Protein AF-A0A2A4JMI0-F1 (afdb_monomer_lite)

Sequence (71 aa):
MSVAVRAALLCACALLLQQASAELRGRCPAQESACPARATPCSTDDECGEKICCSTTCGRACVDPLFTGKL

Organism: Heliothis virescens (NCBI:txid7102)

pLDDT: mean 71.66, std 13.5, range [40.72, 90.88]

Structure (mmCIF, N/CA/C/O backbone):
data_AF-A0A2A4JMI0-F1
#
_entry.id   AF-A0A2A4JMI0-F1
#
loop_
_atom_site.group_PDB
_atom_site.id
_atom_site.type_symbol
_atom_site.label_atom_id
_atom_site.label_alt_id
_atom_site.label_comp_id
_atom_site.label_asym_id
_atom_site.label_entity_id
_atom_site.label_seq_id
_atom_site.pdbx_PDB_ins_code
_atom_site.Cartn_x
_atom_site.Cartn_y
_atom_site.Cartn_z
_atom_site.occupancy
_atom_site.B_iso_or_equiv
_atom_site.auth_seq_id
_atom_site.auth_comp_id
_atom_site.auth_asym_id
_atom_site.auth_atom_id
_atom_site.pdbx_PDB_model_num
ATOM 1 N N . MET A 1 1 ? 15.380 7.647 -42.478 1.00 58.34 1 MET A N 1
ATOM 2 C CA . MET A 1 1 ? 15.519 7.436 -41.018 1.00 58.34 1 MET A CA 1
ATOM 3 C C . MET A 1 1 ? 16.523 6.318 -40.793 1.00 58.34 1 MET A C 1
ATOM 5 O O . MET A 1 1 ? 16.225 5.185 -41.151 1.00 58.34 1 MET A O 1
ATOM 9 N N . SER A 1 2 ? 17.719 6.634 -40.302 1.00 83.12 2 SER A N 1
ATOM 10 C CA . SER A 1 2 ? 18.810 5.664 -40.151 1.00 83.12 2 SER A CA 1
ATOM 11 C C . SER A 1 2 ? 18.452 4.561 -39.149 1.00 83.12 2 SER A C 1
ATOM 13 O O . SER A 1 2 ? 17.704 4.803 -38.202 1.00 83.12 2 SER A O 1
ATOM 15 N N . VAL A 1 3 ? 19.002 3.359 -39.334 1.00 85.06 3 VAL A N 1
ATOM 16 C CA . VAL A 1 3 ? 18.783 2.193 -38.450 1.00 85.06 3 VAL A CA 1
ATOM 17 C C . VAL A 1 3 ? 19.060 2.539 -36.980 1.00 85.06 3 VAL A C 1
ATOM 19 O O . VAL A 1 3 ? 18.291 2.159 -36.102 1.00 85.06 3 VAL A O 1
ATOM 22 N N . ALA A 1 4 ? 20.075 3.370 -36.729 1.00 84.56 4 ALA A N 1
ATOM 23 C CA . ALA A 1 4 ? 20.410 3.883 -35.401 1.00 84.56 4 ALA A CA 1
ATOM 24 C C . ALA A 1 4 ? 19.272 4.694 -34.747 1.00 84.56 4 ALA A C 1
ATOM 26 O O . ALA A 1 4 ? 19.026 4.557 -33.554 1.00 84.56 4 ALA A O 1
ATOM 27 N N . VAL A 1 5 ? 18.534 5.494 -35.527 1.00 86.31 5 VAL A N 1
ATOM 28 C CA . VAL A 1 5 ? 17.412 6.310 -35.022 1.00 86.31 5 VAL A CA 1
ATOM 29 C C . VAL A 1 5 ? 16.247 5.415 -34.607 1.00 86.31 5 VAL A C 1
ATOM 31 O O . VAL A 1 5 ? 15.633 5.635 -33.568 1.00 86.31 5 VAL A O 1
ATOM 34 N N . ARG A 1 6 ? 15.966 4.368 -35.394 1.00 83.94 6 ARG A N 1
ATOM 35 C CA . ARG A 1 6 ? 14.925 3.384 -35.065 1.00 83.94 6 ARG A CA 1
ATOM 36 C C . ARG A 1 6 ? 15.284 2.595 -33.807 1.00 83.94 6 ARG A C 1
ATOM 38 O O . ARG A 1 6 ? 14.434 2.442 -32.940 1.00 83.94 6 ARG A O 1
ATOM 45 N N . ALA A 1 7 ? 16.536 2.156 -33.682 1.00 88.94 7 ALA A N 1
ATOM 46 C CA . ALA A 1 7 ? 17.013 1.456 -32.493 1.00 88.94 7 ALA A CA 1
ATOM 47 C C . ALA A 1 7 ? 16.914 2.330 -31.230 1.00 88.94 7 ALA A C 1
ATOM 49 O O . ALA A 1 7 ? 16.411 1.874 -30.207 1.00 88.94 7 ALA A O 1
ATOM 50 N N . ALA A 1 8 ? 17.307 3.605 -31.317 1.00 90.88 8 ALA A N 1
ATOM 51 C CA . ALA A 1 8 ? 17.215 4.542 -30.198 1.00 90.88 8 ALA A CA 1
ATOM 52 C C . ALA A 1 8 ? 15.764 4.774 -29.734 1.00 90.88 8 ALA A C 1
ATOM 54 O O . ALA A 1 8 ? 15.494 4.762 -28.535 1.00 90.88 8 ALA A O 1
ATOM 55 N N . LEU A 1 9 ? 14.822 4.925 -30.674 1.00 90.44 9 LEU A N 1
ATOM 56 C CA . LEU A 1 9 ? 13.395 5.092 -30.369 1.00 90.44 9 LEU A CA 1
ATOM 57 C C . LEU A 1 9 ? 12.799 3.862 -29.672 1.00 90.44 9 LEU A C 1
ATOM 59 O O . LEU A 1 9 ? 12.044 4.005 -28.711 1.00 90.44 9 LEU A O 1
ATOM 63 N N . LEU A 1 10 ? 13.154 2.659 -30.133 1.00 90.62 10 LEU A N 1
ATOM 64 C CA . LEU A 1 10 ? 12.688 1.408 -29.530 1.00 90.62 10 LEU A CA 1
ATOM 65 C C . LEU A 1 10 ? 13.234 1.227 -28.108 1.00 90.62 10 LEU A C 1
ATOM 67 O O . LEU A 1 10 ? 12.466 0.902 -27.204 1.00 90.62 10 LEU A O 1
ATOM 71 N N . CYS A 1 11 ? 14.523 1.503 -27.888 1.00 90.31 11 CYS A N 1
ATOM 72 C CA . CYS A 1 11 ? 15.116 1.467 -26.550 1.00 90.31 11 CYS A CA 1
ATOM 73 C C . CYS A 1 11 ? 14.446 2.467 -25.600 1.00 90.31 11 CYS A C 1
ATOM 75 O O . CYS A 1 11 ? 14.106 2.106 -24.476 1.00 90.31 11 CYS A O 1
ATOM 77 N N . ALA A 1 12 ? 14.205 3.701 -26.054 1.00 88.94 12 ALA A N 1
ATOM 78 C CA . ALA A 1 12 ? 13.519 4.711 -25.251 1.00 88.94 12 ALA A CA 1
ATOM 79 C C . ALA A 1 12 ? 12.091 4.276 -24.872 1.00 88.94 12 ALA A C 1
ATOM 81 O O . ALA A 1 12 ? 11.701 4.417 -23.717 1.00 88.94 12 ALA A O 1
ATOM 82 N N . CYS A 1 13 ? 11.333 3.682 -25.803 1.00 87.12 13 CYS A N 1
ATOM 83 C CA . CYS A 1 13 ? 10.012 3.117 -25.504 1.00 87.12 13 CYS A CA 1
ATOM 84 C C . CYS A 1 13 ? 10.071 1.999 -24.457 1.00 87.12 13 CYS A C 1
ATOM 86 O O . CYS A 1 13 ? 9.256 1.990 -23.538 1.00 87.12 13 CYS A O 1
ATOM 88 N N . ALA A 1 14 ? 11.029 1.075 -24.566 1.00 85.88 14 ALA A N 1
ATOM 89 C CA . ALA A 1 14 ? 11.180 -0.015 -23.603 1.00 85.88 14 ALA A CA 1
ATOM 90 C C . ALA A 1 14 ? 11.473 0.511 -22.184 1.00 85.88 14 ALA A C 1
ATOM 92 O O . ALA A 1 14 ? 10.819 0.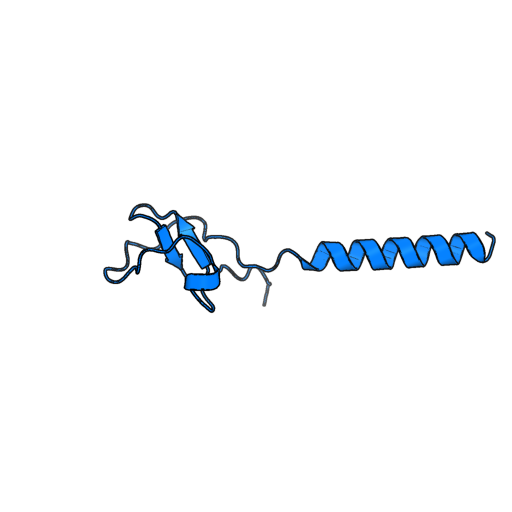100 -21.228 1.00 85.88 14 ALA A O 1
ATOM 93 N N . LEU A 1 15 ? 12.378 1.488 -22.062 1.00 82.62 15 LEU A N 1
ATOM 94 C CA . LEU A 1 15 ? 12.703 2.148 -20.792 1.00 82.62 15 LEU A CA 1
ATOM 95 C C . LEU A 1 15 ? 11.490 2.855 -20.168 1.00 82.62 15 LEU A C 1
ATOM 97 O O . LEU A 1 15 ? 11.272 2.753 -18.961 1.00 82.62 15 LEU A O 1
ATOM 101 N N . LEU A 1 16 ? 10.675 3.536 -20.979 1.00 79.75 16 LEU A N 1
ATOM 102 C CA . LEU A 1 16 ? 9.451 4.200 -20.516 1.00 79.75 16 LEU A CA 1
ATOM 103 C C . LEU A 1 16 ? 8.409 3.192 -20.005 1.00 79.75 16 LEU A C 1
ATOM 105 O O . LEU A 1 16 ? 7.799 3.411 -18.959 1.00 79.75 16 LEU A O 1
ATOM 109 N N . LEU A 1 17 ? 8.239 2.063 -20.700 1.00 75.38 17 LEU A N 1
ATOM 110 C CA . LEU A 1 17 ? 7.322 0.992 -20.289 1.00 75.38 17 LEU A CA 1
ATOM 111 C C . LEU A 1 17 ? 7.753 0.331 -18.969 1.00 75.38 17 LEU A C 1
ATOM 113 O O . LEU A 1 17 ? 6.904 -0.008 -18.144 1.00 75.38 17 LEU A O 1
ATOM 117 N N . GLN A 1 18 ? 9.061 0.197 -18.728 1.00 70.50 18 GLN A N 1
ATOM 118 C CA . GLN A 1 18 ? 9.585 -0.328 -17.461 1.00 70.50 18 GLN A CA 1
ATOM 119 C C . GLN A 1 18 ? 9.281 0.595 -16.269 1.00 70.50 18 GLN A C 1
ATOM 121 O O . GLN A 1 18 ? 9.018 0.105 -15.175 1.00 70.50 18 GLN A O 1
ATOM 126 N N . GLN A 1 19 ? 9.276 1.917 -16.468 1.00 62.28 19 GLN A N 1
ATOM 127 C CA . GLN A 1 19 ? 8.962 2.895 -15.416 1.00 62.28 19 GLN A CA 1
ATOM 128 C C . GLN A 1 19 ? 7.454 2.981 -15.123 1.00 62.28 19 GLN A C 1
ATOM 130 O O . GLN A 1 19 ? 7.057 3.228 -13.988 1.00 62.28 19 GLN A O 1
ATOM 135 N N . ALA A 1 20 ? 6.605 2.722 -16.122 1.00 60.06 20 ALA A N 1
ATOM 136 C CA . ALA A 1 20 ? 5.148 2.747 -15.969 1.00 60.06 20 ALA A CA 1
ATOM 137 C C . ALA A 1 20 ? 4.586 1.585 -15.122 1.00 60.06 20 ALA A C 1
ATOM 139 O O . ALA A 1 20 ? 3.436 1.634 -14.697 1.00 60.06 20 ALA A O 1
ATOM 140 N N . SER A 1 21 ? 5.387 0.548 -14.848 1.00 56.25 21 SER A N 1
ATOM 141 C CA . SER A 1 21 ? 4.964 -0.632 -14.075 1.00 56.25 21 SER A CA 1
ATOM 142 C C . SER A 1 21 ? 5.052 -0.444 -12.552 1.00 56.25 21 SER A C 1
ATOM 144 O O . SER A 1 21 ? 4.692 -1.348 -11.802 1.00 56.25 21 SER A O 1
ATOM 146 N N . ALA A 1 22 ? 5.521 0.714 -12.073 1.00 52.00 22 ALA A N 1
ATOM 147 C CA . ALA A 1 22 ? 5.725 0.965 -10.644 1.00 52.00 22 ALA A CA 1
ATOM 148 C C . ALA A 1 22 ? 4.442 1.318 -9.866 1.00 52.00 22 ALA A C 1
ATOM 150 O O . ALA A 1 22 ? 4.486 1.405 -8.641 1.00 52.00 22 ALA A O 1
ATOM 151 N N . GLU A 1 23 ? 3.297 1.494 -10.532 1.00 49.12 23 GLU A N 1
ATOM 152 C CA . GLU A 1 23 ? 2.107 2.070 -9.896 1.00 49.12 23 GLU A CA 1
ATOM 153 C C . GLU A 1 23 ? 0.893 1.133 -9.894 1.00 49.12 23 GLU A C 1
ATOM 155 O O . GLU A 1 23 ? -0.219 1.512 -10.249 1.00 49.12 23 GLU A O 1
ATOM 160 N N . LEU A 1 24 ? 1.099 -0.113 -9.463 1.00 51.00 24 LEU A N 1
ATOM 161 C CA . LEU A 1 24 ? 0.006 -0.944 -8.942 1.00 51.00 24 LEU A CA 1
ATOM 162 C C . LEU A 1 24 ? 0.276 -1.454 -7.521 1.00 51.00 24 LEU A C 1
ATOM 164 O O . LEU A 1 24 ? -0.359 -2.402 -7.066 1.00 51.00 24 LEU A O 1
ATOM 168 N N . ARG A 1 25 ? 1.191 -0.816 -6.780 1.00 53.31 25 ARG A N 1
ATOM 169 C CA . ARG A 1 25 ? 1.120 -0.895 -5.318 1.00 53.31 25 ARG A CA 1
ATOM 170 C C . ARG A 1 25 ? -0.117 -0.113 -4.911 1.00 53.31 25 ARG A C 1
ATOM 172 O O . ARG A 1 25 ? -0.213 1.079 -5.198 1.00 53.31 25 ARG A O 1
ATOM 179 N N . GLY A 1 26 ? -1.099 -0.835 -4.377 1.00 58.62 26 GLY A N 1
ATOM 180 C CA . GLY A 1 26 ? -2.426 -0.300 -4.124 1.00 58.62 26 GLY A CA 1
ATOM 181 C C . GLY A 1 26 ? -2.357 1.025 -3.387 1.00 58.62 26 GLY A C 1
ATOM 182 O O . GLY A 1 26 ? -1.601 1.192 -2.434 1.00 58.62 26 GLY A O 1
ATOM 183 N N . ARG A 1 27 ? -3.126 1.997 -3.869 1.00 68.88 27 ARG A N 1
ATOM 184 C CA . ARG A 1 27 ? -3.258 3.266 -3.165 1.00 68.88 27 ARG A CA 1
ATOM 185 C C . ARG A 1 27 ? -4.165 3.064 -1.961 1.00 68.88 27 ARG A C 1
ATOM 187 O O . ARG A 1 27 ? -5.089 2.245 -2.000 1.00 68.88 27 ARG A O 1
ATOM 194 N N . CYS A 1 28 ? -3.911 3.845 -0.914 1.00 71.38 28 CYS A N 1
ATOM 195 C CA . CYS A 1 28 ? -4.813 3.913 0.222 1.00 71.38 28 CYS A CA 1
ATOM 196 C C . CYS A 1 28 ? -6.228 4.235 -0.264 1.00 71.38 28 CYS A C 1
ATOM 198 O O . CYS A 1 28 ? -6.384 5.158 -1.074 1.00 71.38 28 CYS A O 1
ATOM 200 N N . PRO A 1 29 ? -7.251 3.501 0.205 1.00 70.12 29 PRO A N 1
ATOM 201 C CA . PRO A 1 29 ? -8.621 3.850 -0.103 1.00 70.12 29 PRO A CA 1
ATOM 202 C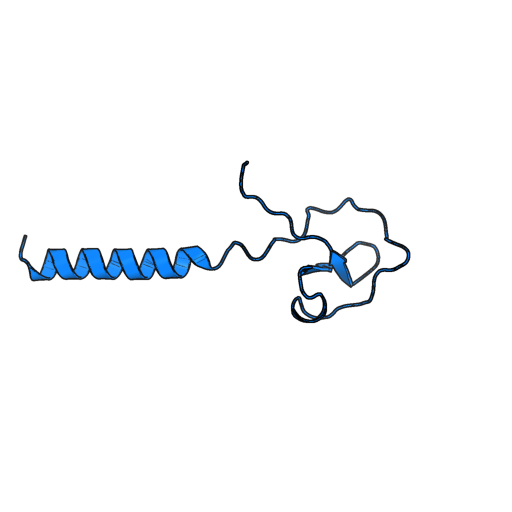 C . PRO A 1 29 ? -8.901 5.292 0.297 1.00 70.12 29 PRO A C 1
ATOM 204 O O . PRO A 1 29 ? -8.367 5.771 1.302 1.00 70.12 29 PRO A O 1
ATOM 207 N N . ALA A 1 30 ? -9.743 5.973 -0.486 1.00 63.66 30 ALA A N 1
ATOM 208 C CA . ALA A 1 30 ? -10.251 7.314 -0.201 1.00 63.66 30 ALA A CA 1
ATOM 209 C C . ALA A 1 30 ? -11.245 7.273 0.979 1.00 63.66 30 ALA A C 1
ATOM 211 O O . ALA A 1 30 ? -12.387 7.670 0.864 1.00 63.66 30 ALA A O 1
ATOM 212 N N . GLN A 1 31 ? -10.772 6.744 2.105 1.00 60.62 31 GLN A N 1
ATOM 213 C CA . GLN A 1 31 ? -11.253 6.910 3.464 1.00 60.62 31 GLN A CA 1
ATOM 214 C C . GLN A 1 31 ? -12.766 6.796 3.690 1.00 60.62 31 GLN A C 1
ATOM 216 O O . GLN A 1 31 ? 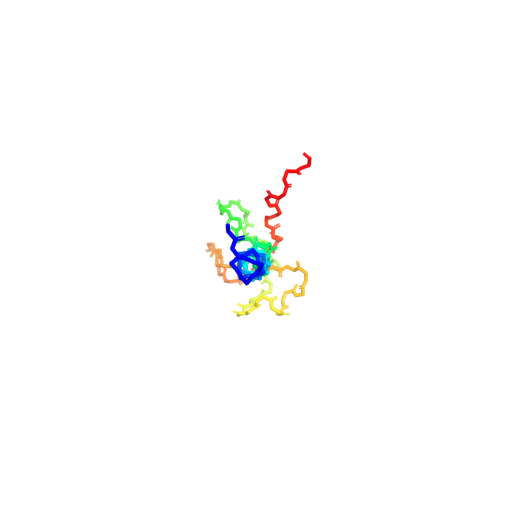-13.461 7.801 3.754 1.00 60.62 31 GLN A O 1
ATOM 221 N N . GLU A 1 32 ? -13.233 5.586 4.012 1.00 50.00 32 GLU A N 1
ATOM 222 C CA . GLU A 1 32 ? -14.531 5.407 4.695 1.00 50.00 32 GLU A CA 1
ATOM 223 C C . GLU A 1 32 ? -14.695 4.098 5.486 1.00 50.00 32 GLU A C 1
ATOM 225 O O . GLU A 1 32 ? -15.746 3.853 6.075 1.00 50.00 32 GLU A O 1
ATOM 230 N N . SER A 1 33 ? -13.675 3.244 5.582 1.00 53.41 33 SER A N 1
ATOM 231 C CA . SER A 1 33 ? -13.793 2.033 6.396 1.00 53.41 33 SER A CA 1
ATOM 232 C C . SER A 1 33 ? -13.584 2.368 7.875 1.00 53.41 33 SER A C 1
ATOM 234 O O . SER A 1 33 ? -12.466 2.659 8.305 1.00 53.41 33 SER A O 1
ATOM 236 N N . ALA A 1 34 ? -14.691 2.345 8.622 1.00 55.44 34 ALA A N 1
ATOM 237 C CA . ALA A 1 34 ? -14.779 2.439 10.077 1.00 55.44 34 ALA A CA 1
ATOM 238 C C . ALA A 1 34 ? -13.619 1.730 10.791 1.00 55.44 34 ALA A C 1
ATOM 240 O O . ALA A 1 34 ? -13.204 0.661 10.349 1.00 55.44 34 ALA A O 1
ATOM 241 N N . CYS A 1 35 ? -13.139 2.302 11.904 1.00 58.44 35 CYS A N 1
ATOM 242 C CA . CYS A 1 35 ? -12.040 1.758 12.705 1.00 58.44 35 CYS A CA 1
ATOM 243 C C . CYS A 1 35 ? -12.218 0.250 12.935 1.00 58.44 35 CYS A C 1
ATOM 245 O O . CYS A 1 35 ? -13.067 -0.135 13.749 1.00 58.44 35 CYS A O 1
ATOM 247 N N . PRO A 1 36 ? -11.443 -0.631 12.276 1.00 59.97 36 PRO A N 1
ATOM 248 C CA . PRO A 1 36 ? -11.505 -2.030 12.633 1.00 59.97 36 PRO A CA 1
ATOM 249 C C . PRO A 1 36 ? -10.895 -2.140 14.030 1.00 59.97 36 PRO A C 1
ATOM 251 O O . PRO A 1 36 ? -9.748 -1.754 14.248 1.00 59.97 36 PRO A O 1
ATOM 254 N N . ALA A 1 37 ? -11.644 -2.687 14.990 1.00 56.72 37 ALA A N 1
ATOM 255 C CA . ALA A 1 37 ? -11.213 -2.851 16.386 1.00 56.72 37 ALA A CA 1
ATOM 256 C C . ALA A 1 37 ? -9.941 -3.724 16.567 1.00 56.72 37 ALA A C 1
ATOM 258 O O . ALA A 1 37 ? -9.500 -3.958 17.688 1.00 56.72 37 ALA A O 1
ATOM 259 N N . ARG A 1 38 ? -9.356 -4.221 15.466 1.00 56.53 38 ARG A N 1
ATOM 260 C CA . ARG A 1 38 ? -8.128 -5.027 15.369 1.00 56.53 38 ARG A CA 1
ATOM 261 C C . ARG A 1 38 ? -7.106 -4.448 14.378 1.00 56.53 38 ARG A C 1
ATOM 263 O O . ARG A 1 38 ? -6.373 -5.204 13.747 1.00 56.53 38 ARG A O 1
ATOM 270 N N . ALA A 1 39 ? -7.061 -3.132 14.189 1.00 59.41 39 ALA A N 1
ATOM 271 C CA . ALA A 1 39 ? -5.970 -2.527 13.430 1.00 59.41 39 ALA A CA 1
ATOM 272 C C . ALA A 1 39 ? -4.646 -2.696 14.191 1.00 59.41 39 ALA A C 1
ATOM 274 O O . ALA A 1 39 ? -4.421 -2.037 15.206 1.00 59.41 39 ALA A O 1
ATOM 275 N N . THR A 1 40 ? -3.767 -3.573 13.707 1.00 65.88 40 THR A N 1
ATOM 276 C CA . THR A 1 40 ? -2.367 -3.576 14.136 1.00 65.88 40 THR A CA 1
ATOM 277 C C . THR A 1 40 ? -1.724 -2.280 13.635 1.00 65.88 40 THR A C 1
ATOM 279 O O . THR A 1 40 ? -1.839 -1.988 12.439 1.00 65.88 40 THR A O 1
ATOM 282 N N . PRO A 1 41 ? -1.082 -1.487 14.510 1.00 79.00 41 PRO A N 1
ATOM 283 C CA . PRO A 1 41 ? -0.355 -0.306 14.073 1.00 79.00 41 PRO A CA 1
ATOM 284 C C . PRO A 1 41 ? 0.796 -0.722 13.154 1.00 79.00 41 PRO A C 1
ATOM 286 O O . PRO A 1 41 ? 1.540 -1.645 13.473 1.00 79.00 41 PRO A O 1
ATOM 289 N N . CYS A 1 42 ? 0.931 -0.035 12.024 1.00 82.00 42 CYS A N 1
ATOM 290 C CA . CYS A 1 42 ? 1.984 -0.259 11.034 1.00 82.00 42 CYS A CA 1
ATOM 291 C C . CYS A 1 42 ? 2.739 1.046 10.748 1.00 82.00 42 CYS A C 1
ATOM 293 O O . CYS A 1 42 ? 2.208 2.146 10.931 1.00 82.00 42 CYS A O 1
ATOM 295 N N . SER A 1 43 ? 3.975 0.930 10.280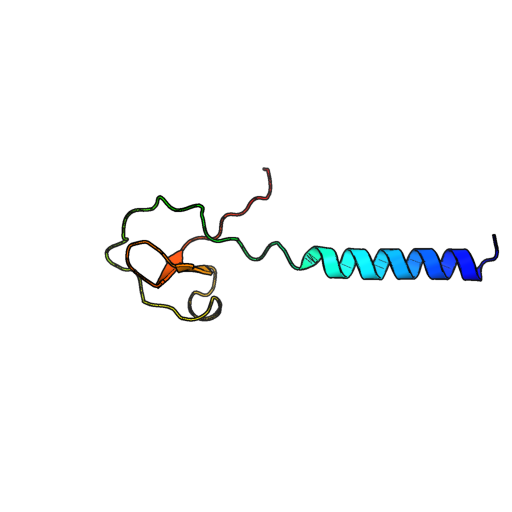 1.00 84.06 43 SER A N 1
ATOM 296 C CA . SER A 1 43 ? 4.828 2.031 9.827 1.00 84.06 43 SER A CA 1
ATOM 297 C C . SER A 1 43 ? 5.131 1.945 8.334 1.00 84.06 43 SER A C 1
ATOM 299 O O . SER A 1 43 ? 5.200 2.999 7.695 1.00 84.06 43 SER A O 1
ATOM 301 N N . THR A 1 44 ? 5.282 0.731 7.791 1.00 81.62 44 THR A N 1
ATOM 302 C CA . THR A 1 44 ? 5.554 0.473 6.367 1.00 81.62 44 THR A CA 1
ATOM 303 C C . THR A 1 44 ? 4.619 -0.587 5.780 1.00 81.62 44 THR A C 1
ATOM 305 O O . THR A 1 44 ? 4.047 -1.399 6.505 1.00 81.62 44 THR A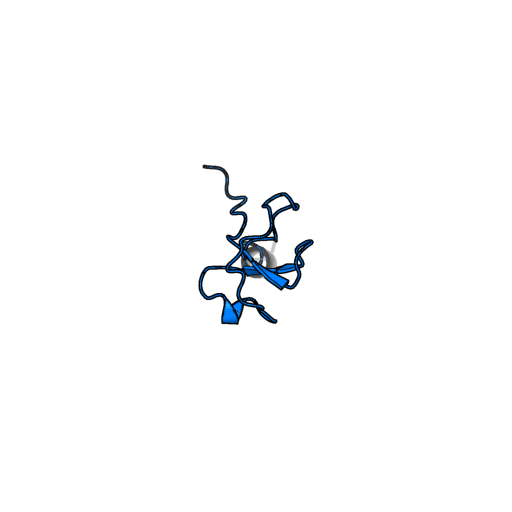 O 1
ATOM 308 N N . ASP A 1 45 ? 4.458 -0.587 4.452 1.00 81.56 45 ASP A N 1
ATOM 309 C CA . ASP A 1 45 ? 3.614 -1.561 3.740 1.00 81.56 45 ASP A CA 1
ATOM 310 C C . ASP A 1 45 ? 4.115 -3.005 3.914 1.00 81.56 45 ASP A C 1
ATOM 312 O O . ASP A 1 45 ? 3.315 -3.931 4.006 1.00 81.56 45 ASP A O 1
ATOM 316 N N . ASP A 1 46 ? 5.432 -3.204 4.036 1.00 81.94 46 ASP A N 1
ATOM 317 C CA . ASP A 1 46 ? 6.040 -4.527 4.229 1.00 81.94 46 ASP A CA 1
ATOM 318 C C . ASP A 1 46 ? 5.587 -5.214 5.530 1.00 81.94 46 ASP A C 1
ATOM 320 O O . ASP A 1 46 ? 5.524 -6.441 5.593 1.00 81.94 46 ASP A O 1
ATOM 324 N N . GLU A 1 47 ? 5.215 -4.444 6.560 1.00 83.75 47 GLU A N 1
ATOM 325 C CA . GLU A 1 47 ? 4.688 -4.988 7.822 1.00 83.75 47 GLU A CA 1
ATOM 326 C C . GLU A 1 47 ? 3.286 -5.591 7.662 1.00 83.75 47 GLU A C 1
ATOM 328 O O . GLU A 1 47 ? 2.851 -6.406 8.477 1.00 83.75 47 GLU A O 1
ATOM 333 N N . CYS A 1 48 ? 2.577 -5.203 6.603 1.00 78.88 48 CYS A N 1
ATOM 334 C CA . CYS A 1 48 ? 1.204 -5.596 6.326 1.00 78.88 48 CYS A CA 1
ATOM 335 C C . CYS A 1 48 ? 1.099 -6.798 5.365 1.00 78.88 48 CYS A C 1
ATOM 337 O O . CYS A 1 48 ? -0.002 -7.322 5.162 1.00 78.88 48 CYS A O 1
ATOM 339 N N . GLY A 1 49 ? 2.219 -7.261 4.797 1.00 82.31 49 GLY A N 1
ATOM 340 C CA . GLY A 1 49 ? 2.268 -8.390 3.866 1.00 82.31 49 GLY A CA 1
ATOM 341 C C . GLY A 1 49 ? 1.565 -8.085 2.542 1.00 82.31 49 GLY A C 1
ATOM 342 O O . GLY A 1 49 ? 2.128 -7.430 1.673 1.00 82.31 49 GLY A O 1
ATOM 343 N N . GLU A 1 50 ? 0.335 -8.580 2.379 1.00 75.81 50 GLU A N 1
ATOM 344 C CA . GLU A 1 50 ? -0.500 -8.341 1.184 1.00 75.81 50 GLU A CA 1
ATOM 345 C C . GLU A 1 50 ? -1.374 -7.078 1.299 1.00 75.81 50 GLU A C 1
ATOM 347 O O . GLU A 1 50 ? -2.022 -6.661 0.337 1.00 75.81 50 GLU A O 1
ATOM 352 N N . LYS A 1 51 ? -1.396 -6.466 2.486 1.00 79.31 51 LYS A N 1
ATOM 353 C CA . LYS A 1 51 ? -2.092 -5.210 2.782 1.00 79.31 51 LYS A CA 1
ATOM 354 C C . LYS A 1 51 ? -1.143 -4.018 2.679 1.00 79.31 51 LYS A C 1
ATOM 356 O O . LYS A 1 51 ? 0.069 -4.184 2.653 1.00 79.31 51 LYS A O 1
ATOM 361 N N . ILE A 1 52 ? -1.700 -2.812 2.662 1.00 79.62 52 ILE A N 1
ATOM 362 C CA . ILE A 1 52 ? -0.934 -1.557 2.634 1.00 79.62 52 ILE A CA 1
ATOM 363 C C . ILE A 1 52 ? -1.120 -0.783 3.939 1.00 79.62 52 ILE A C 1
ATOM 365 O O . ILE A 1 52 ? -2.193 -0.820 4.548 1.00 79.62 52 ILE A O 1
ATOM 369 N N . CYS A 1 53 ? -0.080 -0.083 4.382 1.00 82.56 53 CYS A N 1
ATOM 370 C CA . CYS A 1 53 ? -0.105 0.692 5.609 1.00 82.56 53 CYS A CA 1
ATOM 371 C C . CYS A 1 53 ? -0.618 2.107 5.338 1.00 82.56 53 CYS A C 1
ATOM 373 O O . CYS A 1 53 ? 0.085 2.962 4.801 1.00 82.56 53 CYS A O 1
ATOM 375 N N . CYS A 1 54 ? -1.852 2.383 5.757 1.00 80.31 54 CYS A N 1
ATOM 376 C CA . CYS A 1 54 ? -2.512 3.652 5.477 1.00 80.31 54 CYS A CA 1
ATOM 377 C C . CYS A 1 54 ? -2.823 4.439 6.743 1.00 80.31 54 CYS A C 1
ATOM 379 O O . CYS A 1 54 ? -3.165 3.880 7.786 1.00 80.31 54 CYS A O 1
ATOM 381 N N . SER A 1 55 ? -2.754 5.768 6.635 1.00 79.06 55 SER A N 1
ATOM 382 C CA . SER A 1 55 ? -3.235 6.659 7.689 1.00 79.06 55 SER A CA 1
ATOM 383 C C . SER A 1 55 ? -4.756 6.739 7.628 1.00 79.06 55 SER A C 1
ATOM 385 O O . SER A 1 55 ? -5.338 7.260 6.676 1.00 79.06 55 SE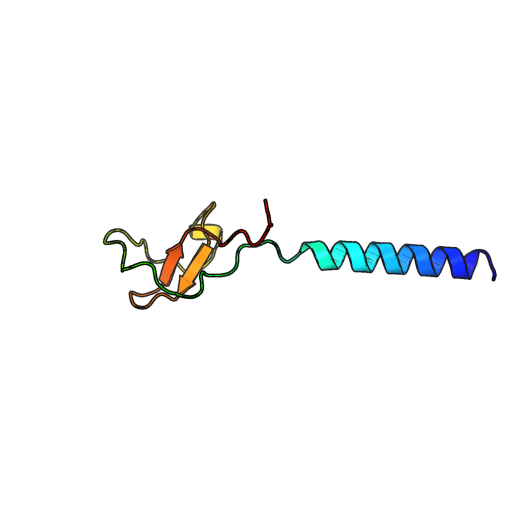R A O 1
ATOM 387 N N . THR A 1 56 ? -5.398 6.214 8.661 1.00 74.94 56 THR A N 1
ATOM 388 C CA . THR A 1 56 ? -6.846 6.279 8.854 1.00 74.94 56 THR A CA 1
ATOM 389 C C . THR A 1 56 ? -7.189 7.294 9.940 1.00 74.94 56 THR A C 1
ATOM 391 O O . THR A 1 56 ? -6.311 7.776 10.659 1.00 74.94 56 THR A O 1
ATOM 394 N N . THR A 1 57 ? -8.476 7.590 10.113 1.00 75.62 57 THR A N 1
ATOM 395 C CA . THR A 1 57 ? -8.981 8.409 11.230 1.00 75.62 57 THR A CA 1
ATOM 396 C C . THR A 1 57 ? -8.681 7.802 12.607 1.00 75.62 57 THR A C 1
ATOM 398 O O . THR A 1 57 ? -8.747 8.497 13.616 1.00 75.62 57 THR A O 1
ATOM 401 N N . CYS A 1 58 ? -8.312 6.523 12.648 1.00 73.31 58 CYS A N 1
ATOM 402 C CA . CYS A 1 58 ? -8.060 5.741 13.854 1.00 73.31 58 CYS A CA 1
ATOM 403 C C . CYS A 1 58 ? -6.558 5.489 14.085 1.00 73.31 58 CYS A C 1
ATOM 405 O O . CYS A 1 58 ? -6.196 4.736 14.986 1.00 73.31 58 CYS A O 1
ATOM 407 N N . GLY A 1 59 ? -5.685 6.085 13.262 1.00 78.31 59 GLY A N 1
ATOM 408 C CA . GLY A 1 59 ? -4.240 5.848 13.254 1.00 78.31 59 GLY A CA 1
ATOM 409 C C . GLY A 1 59 ? -3.760 5.100 12.007 1.00 78.31 59 GLY A C 1
ATOM 410 O O . GLY A 1 59 ? -4.509 4.909 11.045 1.00 78.31 59 GLY A O 1
ATOM 411 N N . ARG A 1 60 ? -2.486 4.693 12.001 1.00 80.81 60 ARG A N 1
ATOM 412 C CA . ARG A 1 60 ? -1.930 3.871 10.916 1.00 80.81 60 ARG A CA 1
ATOM 413 C C . ARG A 1 60 ? -2.421 2.437 11.049 1.00 80.81 60 ARG A C 1
ATOM 415 O O . ARG A 1 60 ? -2.269 1.846 12.114 1.00 80.81 60 ARG A O 1
ATOM 422 N N . ALA A 1 61 ? -2.987 1.894 9.980 1.00 82.12 61 ALA A N 1
ATOM 423 C CA . ALA A 1 61 ? -3.528 0.545 9.960 1.00 82.12 61 ALA A CA 1
ATOM 424 C C . ALA A 1 61 ? -3.256 -0.134 8.617 1.00 82.12 61 ALA A C 1
ATOM 426 O O . ALA A 1 61 ? -3.287 0.512 7.567 1.00 82.12 61 ALA A O 1
ATOM 427 N N . CYS A 1 62 ? -3.047 -1.450 8.663 1.00 81.19 62 CYS A N 1
ATOM 428 C CA . CYS A 1 62 ? -3.004 -2.286 7.471 1.00 81.19 62 CYS A CA 1
ATOM 429 C C . CYS A 1 62 ? -4.410 -2.414 6.877 1.00 81.19 62 CYS A C 1
ATOM 431 O O . CYS A 1 62 ? -5.294 -3.025 7.487 1.00 81.19 62 CYS A O 1
ATOM 433 N N . VAL A 1 63 ? -4.613 -1.863 5.686 1.00 77.81 63 VAL A N 1
ATOM 434 C CA . VAL A 1 63 ? -5.883 -1.909 4.954 1.00 77.81 63 VAL A CA 1
ATOM 435 C C . VAL A 1 63 ? -5.709 -2.643 3.635 1.00 77.81 63 VAL A C 1
ATOM 437 O O . VAL A 1 63 ? -4.602 -2.751 3.106 1.00 77.81 63 VAL A O 1
ATOM 440 N N . ASP A 1 64 ? -6.811 -3.164 3.110 1.00 77.56 64 ASP A N 1
ATOM 441 C CA . ASP A 1 64 ? -6.804 -3.790 1.797 1.00 77.56 64 ASP A CA 1
ATOM 442 C C . ASP A 1 64 ? -6.523 -2.729 0.712 1.00 77.56 64 ASP A C 1
ATOM 444 O O . ASP A 1 64 ? -7.141 -1.656 0.721 1.00 77.56 64 ASP A O 1
ATOM 448 N N . PRO A 1 65 ? -5.569 -2.985 -0.200 1.00 71.44 65 PRO A N 1
ATOM 449 C CA . PRO A 1 65 ? -5.256 -2.067 -1.283 1.00 71.44 65 PRO A CA 1
ATOM 450 C C . PRO A 1 65 ? -6.453 -1.880 -2.215 1.00 71.44 65 PRO A C 1
ATOM 452 O O . PRO A 1 65 ? -7.110 -2.848 -2.601 1.00 71.44 65 PRO A O 1
ATOM 455 N N . LEU A 1 66 ? -6.698 -0.644 -2.664 1.00 65.94 66 LEU A N 1
ATOM 456 C CA . LEU A 1 66 ? -7.593 -0.448 -3.800 1.00 65.94 66 LEU A CA 1
ATOM 457 C C . LEU A 1 66 ? -6.891 -0.916 -5.074 1.00 65.94 66 LEU A C 1
ATOM 459 O O . LEU A 1 66 ? -6.008 -0.235 -5.602 1.00 65.94 66 LEU A O 1
ATOM 463 N N . PHE A 1 67 ? -7.313 -2.065 -5.593 1.00 58.69 67 PHE A N 1
ATOM 464 C CA . PHE A 1 67 ? -7.012 -2.453 -6.963 1.00 58.69 67 PHE A CA 1
ATOM 465 C C . PHE A 1 67 ? -7.880 -1.606 -7.898 1.00 58.69 67 PHE A C 1
ATOM 467 O O . PHE A 1 67 ? -9.064 -1.867 -8.082 1.00 58.69 67 PHE A O 1
ATOM 474 N N . THR A 1 68 ? -7.301 -0.568 -8.500 1.00 53.59 68 THR A N 1
ATOM 475 C CA . THR A 1 68 ? -7.961 0.243 -9.541 1.00 53.59 68 THR A CA 1
ATOM 476 C C . THR A 1 68 ? -7.881 -0.399 -10.933 1.00 53.59 68 THR A C 1
ATOM 478 O O . THR A 1 68 ? -8.125 0.261 -11.944 1.00 53.59 68 THR A O 1
ATOM 481 N N . GLY A 1 69 ? -7.557 -1.694 -11.010 1.00 45.41 69 GLY A N 1
ATOM 482 C CA . GLY A 1 69 ? -7.698 -2.476 -12.232 1.00 45.41 69 GLY A CA 1
ATOM 483 C C . GLY A 1 69 ? -9.178 -2.748 -12.485 1.00 45.41 69 GLY A C 1
ATOM 484 O O . GLY A 1 69 ? -9.802 -3.486 -11.728 1.00 45.41 69 GLY A O 1
ATOM 485 N N . LYS A 1 70 ? -9.750 -2.130 -13.524 1.00 40.72 70 LYS A N 1
ATOM 486 C CA . LYS A 1 70 ? -11.075 -2.506 -14.034 1.00 40.72 70 LYS A CA 1
ATOM 487 C C . LYS A 1 70 ? -11.114 -4.020 -14.281 1.00 40.72 70 LYS A C 1
ATOM 489 O O . LYS A 1 70 ? -10.235 -4.519 -14.983 1.00 40.72 70 LYS A O 1
ATOM 494 N N . LEU A 1 71 ? -12.115 -4.702 -13.711 1.00 42.72 71 LEU A N 1
ATOM 495 C CA . LEU A 1 71 ? -12.571 -6.006 -14.207 1.00 42.72 71 LEU A CA 1
ATOM 496 C C . LEU A 1 71 ? -13.016 -5.892 -15.670 1.00 42.72 71 LEU A C 1
ATOM 498 O O . LEU A 1 71 ? -13.589 -4.832 -16.025 1.00 42.72 71 LEU A O 1
#

Foldseek 3Di:
DDPVVVVVVVVVVVVVVVVVPPPQPFDDPPADDPPDPPFDADDAQVVLPQFGFDQYPVGTGGDHGPRPDDD

Radius of gyration: 19.3 Å; chains: 1; bounding box: 35×17×57 Å

InterPro domains:
  IPR008197 WAP-type 'four-disulfide core' domain [PF00095] (26-65)
  IPR008197 WAP-type 'four-disulfide core' domain [PS51390] (21-66)
  IPR036645 Elafin-like superfamily [G3DSA:4.10.75.10] (16-65)
  IPR036645 Elafin-like superfamily [SSF57256] (25-66)

Secondary structure (DSSP, 8-state):
--HHHHHHHHHHHHHHHHHHTT--SPBPPSS-----TT----SSGGGGTTSEEEEETTEEEEE--B-----